Protein AF-A0A3D5LG61-F1 (afdb_monomer)

Solvent-accessible surface area (backbone atoms only — not comparable to full-atom values): 4889 Å² total; per-residue (Å²): 126,47,88,81,52,45,38,59,42,67,75,29,47,59,49,69,72,34,97,81,61,80,91,60,66,74,53,50,60,56,47,67,71,26,65,92,44,99,68,52,80,82,80,87,81,72,66,91,90,60,54,54,62,60,53,51,30,44,52,41,30,72,69,30,85,51,46,91,48,63,76,88,46,64,94,106

Nearest PDB structures (foldseek):
  8gfv-assembly1_A  TM=2.372E-01  e=5.634E+00  Homo sapiens

Structure (mmCIF, N/CA/C/O backbone):
data_AF-A0A3D5LG61-F1
#
_entry.id   AF-A0A3D5LG61-F1
#
loop_
_atom_site.group_PDB
_atom_site.id
_atom_site.type_symbol
_atom_site.label_atom_id
_atom_site.label_alt_id
_atom_site.label_comp_id
_atom_site.label_asym_id
_atom_site.label_entity_id
_atom_site.label_seq_id
_atom_site.pdbx_PDB_ins_code
_atom_site.Cartn_x
_atom_site.Cartn_y
_atom_site.Cartn_z
_atom_site.occupancy
_atom_site.B_iso_or_equiv
_atom_site.auth_seq_id
_atom_site.auth_comp_id
_atom_site.auth_asym_id
_atom_site.auth_atom_id
_atom_site.pdbx_PDB_model_num
ATOM 1 N N . MET A 1 1 ? -15.871 5.507 -16.984 1.00 45.28 1 MET A N 1
ATOM 2 C CA . MET A 1 1 ? -16.076 5.880 -15.564 1.00 45.28 1 MET A CA 1
ATOM 3 C C . MET A 1 1 ? -15.021 5.287 -14.609 1.00 45.28 1 MET A C 1
ATOM 5 O O . MET A 1 1 ? -14.902 5.801 -13.510 1.00 45.28 1 MET A O 1
ATOM 9 N N . GLY A 1 2 ? -14.217 4.281 -15.002 1.00 57.62 2 GLY A N 1
ATOM 10 C CA . GLY A 1 2 ? -13.229 3.612 -14.123 1.00 57.62 2 GLY A CA 1
ATOM 11 C C . GLY A 1 2 ? -11.870 4.307 -13.932 1.00 57.62 2 GLY A C 1
ATOM 12 O O . GLY A 1 2 ? -10.945 3.713 -13.402 1.00 57.62 2 GLY A O 1
ATOM 13 N N . ARG A 1 3 ? -11.712 5.564 -14.376 1.00 63.75 3 ARG A N 1
ATOM 14 C CA . ARG A 1 3 ? -10.424 6.283 -14.276 1.00 63.75 3 ARG A CA 1
ATOM 15 C C . ARG A 1 3 ? -10.100 6.744 -12.849 1.00 63.75 3 ARG A C 1
ATOM 17 O O . ARG A 1 3 ? -8.942 6.979 -12.538 1.00 63.75 3 ARG A O 1
ATOM 24 N N . PHE A 1 4 ? -11.127 6.913 -12.013 1.00 71.06 4 PHE A N 1
ATOM 25 C CA . PHE A 1 4 ? -10.997 7.423 -10.642 1.00 71.06 4 PHE A CA 1
ATOM 26 C C . PHE A 1 4 ? -11.558 6.469 -9.583 1.00 71.06 4 PHE A C 1
ATOM 28 O O . PHE A 1 4 ? -11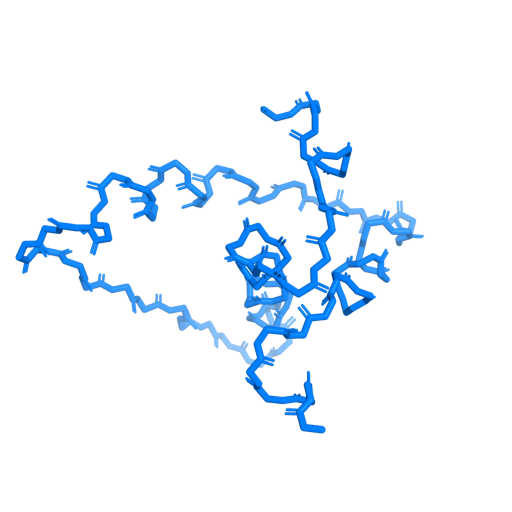.082 6.472 -8.454 1.00 71.06 4 PHE A O 1
ATOM 35 N N . LEU A 1 5 ? -12.561 5.660 -9.933 1.00 79.12 5 LEU A N 1
ATOM 36 C CA . LEU A 1 5 ? -13.177 4.678 -9.045 1.00 79.12 5 LEU A CA 1
ATOM 37 C C . LEU A 1 5 ? -12.887 3.278 -9.584 1.00 79.12 5 LEU A C 1
ATOM 39 O O . LEU A 1 5 ? -13.211 3.011 -10.740 1.00 79.12 5 LEU A O 1
ATOM 43 N N . ASN A 1 6 ? -12.327 2.410 -8.737 1.00 81.81 6 ASN A N 1
ATOM 44 C CA . ASN A 1 6 ? -11.915 1.044 -9.079 1.00 81.81 6 ASN A CA 1
ATOM 45 C C . ASN A 1 6 ? -11.030 0.965 -10.341 1.00 81.81 6 ASN A C 1
ATOM 47 O O . ASN A 1 6 ? -11.400 0.277 -11.292 1.00 81.81 6 ASN A O 1
ATOM 51 N N . PRO A 1 7 ? -9.897 1.688 -10.393 1.00 84.31 7 PRO A N 1
ATOM 52 C CA . PRO A 1 7 ? -8.943 1.514 -11.484 1.00 84.31 7 PRO A CA 1
ATOM 53 C C . PRO A 1 7 ? -8.302 0.117 -11.421 1.00 84.31 7 PRO A C 1
ATOM 55 O O . PRO A 1 7 ? -8.318 -0.537 -10.376 1.00 84.31 7 PRO A O 1
ATOM 58 N N . ASP A 1 8 ? -7.751 -0.338 -12.541 1.00 88.75 8 ASP A N 1
ATOM 59 C CA . ASP A 1 8 ? -6.975 -1.577 -12.595 1.00 88.75 8 ASP A CA 1
ATOM 60 C C . ASP A 1 8 ? -5.595 -1.435 -11.912 1.00 88.75 8 ASP A C 1
ATOM 62 O O . ASP A 1 8 ? -5.236 -0.372 -11.394 1.00 88.75 8 ASP A O 1
ATOM 66 N N . TYR A 1 9 ? -4.810 -2.518 -11.895 1.00 91.31 9 TYR A N 1
ATOM 67 C CA . TYR A 1 9 ? -3.478 -2.534 -11.285 1.00 91.31 9 TYR A CA 1
ATOM 68 C C . TYR A 1 9 ? -2.347 -2.054 -12.221 1.00 91.31 9 TYR A C 1
ATOM 70 O O . TYR A 1 9 ? -1.185 -2.082 -11.813 1.00 91.31 9 TYR A O 1
ATOM 78 N N . SER A 1 10 ? -2.636 -1.567 -13.438 1.00 90.94 10 SER A N 1
ATOM 79 C CA . SER A 1 10 ? -1.614 -1.226 -14.455 1.00 90.94 10 SER A CA 1
ATOM 80 C C . SER A 1 10 ? -0.585 -0.186 -13.978 1.00 90.94 10 SER A C 1
ATOM 82 O O . SER A 1 10 ? 0.606 -0.255 -14.299 1.00 90.94 10 SER A O 1
ATOM 84 N N . ALA A 1 11 ? -1.019 0.762 -13.141 1.00 89.81 11 ALA A N 1
ATOM 85 C CA . ALA A 1 11 ? -0.135 1.756 -12.532 1.00 89.81 11 ALA A CA 1
ATOM 86 C C . ALA A 1 11 ? 0.922 1.115 -11.612 1.00 89.81 11 ALA A C 1
ATOM 88 O O . ALA A 1 11 ? 2.068 1.565 -11.570 1.00 89.81 11 ALA A O 1
ATOM 89 N N . PHE A 1 12 ? 0.552 0.047 -10.903 1.00 93.62 12 PHE A N 1
ATOM 90 C CA . PHE A 1 12 ? 1.455 -0.698 -10.031 1.00 93.62 12 PHE A CA 1
ATOM 91 C C . PHE A 1 12 ? 2.281 -1.739 -10.796 1.00 93.62 12 PHE A C 1
ATOM 93 O O . PHE A 1 12 ? 3.453 -1.933 -10.480 1.00 93.62 12 PHE A O 1
ATOM 100 N N . GLU A 1 13 ? 1.724 -2.331 -11.854 1.00 93.25 13 GLU A N 1
ATOM 101 C CA . GLU A 1 13 ? 2.416 -3.277 -12.742 1.00 93.25 13 GLU A CA 1
ATOM 102 C C . GLU A 1 13 ? 3.731 -2.704 -13.288 1.00 93.25 13 GLU A C 1
ATOM 104 O O . GLU A 1 13 ? 4.758 -3.378 -13.311 1.00 93.25 13 GLU A O 1
ATOM 109 N N . THR A 1 14 ? 3.747 -1.415 -13.638 1.00 91.62 14 THR A N 1
ATOM 110 C CA . THR A 1 14 ? 4.973 -0.735 -14.094 1.00 91.62 14 THR A CA 1
ATOM 111 C C . THR A 1 14 ? 6.078 -0.751 -13.026 1.00 91.62 14 THR A C 1
ATOM 113 O O . THR A 1 14 ? 7.262 -0.861 -13.349 1.00 91.62 14 THR A O 1
ATOM 116 N N . ALA A 1 15 ? 5.711 -0.652 -11.743 1.00 92.31 15 ALA A N 1
ATOM 117 C CA . ALA A 1 15 ? 6.664 -0.728 -10.641 1.00 92.31 15 ALA A CA 1
ATOM 118 C C . ALA A 1 15 ? 7.175 -2.161 -10.423 1.00 92.31 15 ALA A C 1
ATOM 120 O O . ALA A 1 15 ? 8.368 -2.324 -10.181 1.00 92.31 15 ALA A O 1
ATOM 121 N N . LEU A 1 16 ? 6.309 -3.173 -10.545 1.00 91.88 16 LEU A N 1
ATOM 122 C CA . LEU A 1 16 ? 6.690 -4.590 -10.447 1.00 91.88 16 LEU A CA 1
ATOM 123 C C . LEU A 1 16 ? 7.637 -5.012 -11.578 1.00 91.88 16 LEU A C 1
ATOM 125 O O . LEU A 1 16 ? 8.598 -5.734 -11.342 1.00 91.88 16 LEU A O 1
ATOM 129 N N . ASN A 1 17 ? 7.411 -4.494 -12.785 1.00 92.69 17 ASN A N 1
ATOM 130 C CA . ASN A 1 17 ? 8.231 -4.773 -13.967 1.00 92.69 17 ASN A CA 1
ATOM 131 C C . ASN A 1 17 ? 9.552 -3.980 -14.010 1.00 92.69 17 ASN A C 1
ATOM 133 O O . ASN A 1 17 ? 10.308 -4.089 -14.976 1.00 92.69 17 ASN A O 1
ATOM 137 N N . SER A 1 18 ? 9.830 -3.137 -13.011 1.00 91.88 18 SER A N 1
ATOM 138 C CA . SER A 1 18 ? 11.079 -2.373 -12.945 1.00 91.88 18 SER A CA 1
ATOM 139 C C . SER A 1 18 ? 12.256 -3.275 -12.566 1.00 91.88 18 SER A C 1
ATOM 141 O O . SER A 1 18 ? 12.126 -4.120 -11.689 1.00 91.88 18 SER A O 1
ATOM 143 N N . GLU A 1 19 ? 13.433 -3.033 -13.157 1.00 95.69 19 GLU A N 1
ATOM 144 C CA . GLU A 1 19 ? 14.667 -3.791 -12.865 1.00 95.69 19 GLU A CA 1
ATOM 145 C C . GLU A 1 19 ? 14.976 -3.857 -11.361 1.00 95.69 19 GLU A C 1
ATOM 147 O O . GLU A 1 19 ? 15.413 -4.882 -10.844 1.00 95.69 19 GLU A O 1
ATOM 152 N N . ILE A 1 20 ? 14.716 -2.754 -10.654 1.00 90.75 20 ILE A N 1
ATOM 153 C CA . ILE A 1 20 ? 14.868 -2.660 -9.207 1.00 90.75 20 ILE A CA 1
ATOM 154 C C . ILE A 1 20 ? 13.499 -2.363 -8.600 1.00 90.75 20 ILE A C 1
ATOM 156 O O . ILE A 1 20 ? 13.035 -1.219 -8.603 1.00 90.75 20 ILE A O 1
ATOM 160 N N . TYR A 1 21 ? 12.885 -3.391 -8.022 1.00 90.38 21 TYR A N 1
ATOM 161 C CA . TYR A 1 21 ? 11.698 -3.276 -7.186 1.00 90.38 21 TYR A CA 1
ATOM 162 C C . TYR A 1 21 ? 12.042 -3.646 -5.740 1.00 90.38 21 TYR A C 1
ATOM 164 O O . TYR A 1 21 ? 12.695 -4.650 -5.471 1.00 90.38 21 TYR A O 1
ATOM 172 N N . ILE A 1 22 ? 11.606 -2.809 -4.798 1.00 88.81 22 ILE A N 1
ATOM 173 C CA . ILE A 1 22 ? 11.678 -3.112 -3.367 1.00 88.81 22 ILE A CA 1
ATOM 174 C C . ILE A 1 22 ? 10.254 -3.331 -2.899 1.00 88.81 22 ILE A C 1
ATOM 176 O O . ILE A 1 22 ? 9.444 -2.395 -2.951 1.00 88.81 22 ILE A O 1
ATOM 180 N N . ASP A 1 23 ? 9.994 -4.535 -2.406 1.00 89.62 23 ASP A N 1
ATOM 181 C CA . ASP A 1 23 ? 8.701 -4.896 -1.859 1.00 89.62 23 ASP A CA 1
ATOM 182 C C . ASP A 1 23 ? 8.331 -4.018 -0.650 1.00 89.62 23 ASP A C 1
ATOM 184 O O . ASP A 1 23 ? 9.136 -3.737 0.245 1.00 89.62 23 ASP A O 1
ATOM 188 N N . LYS A 1 24 ? 7.092 -3.525 -0.667 1.00 89.19 24 LYS A N 1
ATOM 189 C CA . LYS A 1 24 ? 6.490 -2.671 0.368 1.00 89.19 24 LYS A CA 1
ATOM 190 C C . LYS A 1 24 ? 5.147 -3.214 0.850 1.00 89.19 24 LYS A C 1
ATOM 192 O O . LYS A 1 24 ? 4.451 -2.500 1.580 1.00 89.19 24 LYS A O 1
ATOM 197 N N . THR A 1 25 ? 4.793 -4.446 0.492 1.00 91.06 25 THR A N 1
ATOM 198 C CA . THR A 1 25 ? 3.564 -5.129 0.926 1.00 91.06 25 THR A CA 1
ATOM 199 C C . THR A 1 25 ? 3.435 -5.201 2.450 1.00 91.06 25 THR A C 1
ATOM 201 O O . THR A 1 25 ? 2.324 -5.188 2.968 1.00 91.06 25 THR A O 1
ATOM 204 N N . GLY A 1 26 ? 4.532 -5.103 3.211 1.00 90.00 26 GLY A N 1
ATOM 205 C CA . GLY A 1 26 ? 4.490 -4.925 4.670 1.00 90.00 26 GLY A CA 1
ATOM 206 C C . GLY A 1 26 ? 3.627 -3.740 5.152 1.00 90.00 26 GLY A C 1
ATOM 207 O O . GLY A 1 26 ? 3.092 -3.777 6.261 1.00 90.00 26 GLY A O 1
ATOM 208 N N . LEU A 1 27 ? 3.413 -2.708 4.322 1.00 92.06 27 LEU A N 1
ATOM 209 C CA . LEU A 1 27 ? 2.463 -1.626 4.615 1.00 92.06 27 LEU A CA 1
ATOM 210 C C . LEU A 1 27 ? 1.006 -2.110 4.618 1.00 92.06 27 LEU A C 1
ATOM 212 O O . LEU A 1 27 ? 0.212 -1.605 5.410 1.00 92.06 27 LEU A O 1
ATOM 216 N N . LEU A 1 28 ? 0.663 -3.101 3.789 1.00 94.19 28 LEU A N 1
ATOM 217 C CA . LEU A 1 28 ? -0.676 -3.692 3.714 1.00 94.19 28 LEU A CA 1
ATOM 218 C C . LEU A 1 28 ? -1.064 -4.334 5.041 1.00 94.19 28 LEU A C 1
ATOM 220 O O . LEU A 1 28 ? -2.184 -4.139 5.500 1.00 94.19 28 LEU A O 1
ATOM 224 N N . ALA A 1 29 ? -0.130 -5.015 5.710 1.00 92.50 29 ALA A N 1
ATOM 225 C CA . ALA A 1 29 ? -0.382 -5.615 7.019 1.00 92.50 29 ALA A CA 1
ATOM 226 C C . ALA A 1 29 ? -0.821 -4.563 8.054 1.00 92.50 29 ALA A C 1
ATOM 228 O O . AL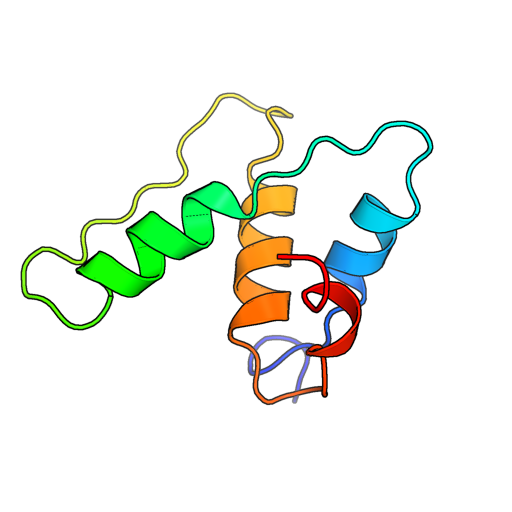A A 1 29 ? -1.806 -4.756 8.772 1.00 92.50 29 ALA A O 1
ATOM 229 N N . TYR A 1 30 ? -0.133 -3.415 8.102 1.00 93.06 30 TYR A N 1
ATOM 230 C CA . TYR A 1 30 ? -0.524 -2.310 8.979 1.00 93.06 30 TYR A CA 1
ATOM 231 C C . TYR A 1 30 ? -1.850 -1.678 8.544 1.00 93.06 30 TYR A C 1
ATOM 233 O O . TYR A 1 30 ? -2.727 -1.472 9.383 1.00 93.06 30 TYR A O 1
ATOM 241 N N . THR A 1 31 ? -2.025 -1.401 7.249 1.00 95.12 31 THR A N 1
ATOM 242 C CA . THR A 1 31 ? -3.257 -0.805 6.718 1.00 95.12 31 THR A CA 1
ATOM 243 C C . THR A 1 31 ? -4.470 -1.688 7.011 1.00 95.12 31 THR A C 1
ATOM 245 O O . THR A 1 31 ? -5.425 -1.203 7.612 1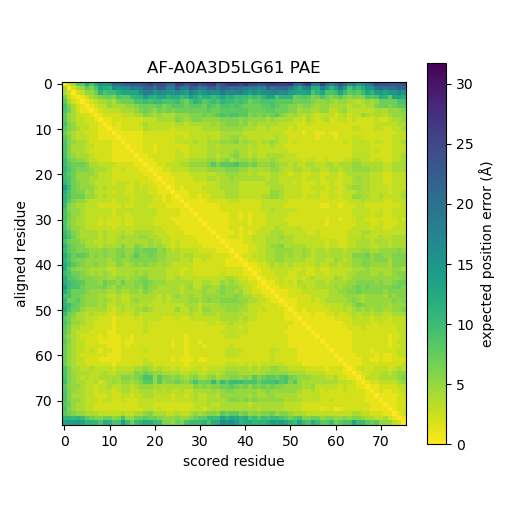.00 95.12 31 THR A O 1
ATOM 248 N N . ASN A 1 32 ? -4.406 -2.987 6.709 1.00 94.88 32 ASN A N 1
ATOM 249 C CA . ASN A 1 32 ? -5.456 -3.966 7.004 1.00 94.88 32 ASN A CA 1
ATOM 250 C C . ASN A 1 32 ? -5.802 -4.015 8.497 1.00 94.88 32 ASN A C 1
ATOM 252 O O . ASN A 1 32 ? -6.975 -4.101 8.858 1.00 94.88 32 ASN A O 1
ATOM 256 N N . LYS A 1 33 ? -4.796 -3.908 9.374 1.00 95.00 33 LYS A N 1
ATOM 257 C CA . LYS A 1 33 ? -5.002 -3.893 10.827 1.00 95.00 33 LYS A CA 1
ATOM 258 C C . LYS A 1 33 ? -5.826 -2.690 11.298 1.00 95.00 33 LYS A C 1
ATOM 260 O O . LYS A 1 33 ? -6.586 -2.829 12.255 1.00 95.00 33 LYS A O 1
ATOM 265 N N . VAL A 1 34 ? -5.665 -1.515 10.682 1.00 96.06 34 VAL A N 1
ATOM 266 C CA . VAL A 1 34 ? -6.265 -0.262 11.183 1.00 96.06 34 VAL A CA 1
ATOM 267 C C . VAL A 1 34 ? -7.468 0.234 10.378 1.00 96.06 34 VAL A C 1
ATOM 269 O O . VAL A 1 34 ? -8.254 1.005 10.924 1.00 96.06 34 VAL A O 1
ATOM 272 N N . ILE A 1 35 ? -7.653 -0.196 9.125 1.00 95.25 35 ILE A N 1
ATOM 273 C CA . ILE A 1 35 ? -8.614 0.402 8.175 1.00 95.25 35 ILE A CA 1
ATOM 274 C C . ILE A 1 35 ? -10.075 0.393 8.654 1.00 95.25 35 ILE A C 1
ATOM 276 O O . ILE A 1 35 ? -10.807 1.339 8.389 1.00 95.25 35 ILE A O 1
ATOM 280 N N . ASN A 1 36 ? -10.484 -0.621 9.422 1.00 95.19 36 ASN A N 1
ATOM 281 C CA . ASN A 1 36 ? -11.841 -0.750 9.975 1.00 95.19 36 ASN A CA 1
ATOM 282 C C . ASN A 1 36 ? -11.913 -0.387 11.469 1.00 95.19 36 ASN A C 1
ATOM 284 O O . ASN A 1 36 ? -12.733 -0.921 12.215 1.00 95.19 36 ASN A O 1
ATOM 288 N N . THR A 1 37 ? -11.030 0.499 11.931 1.00 97.25 37 THR A N 1
ATOM 289 C CA . THR A 1 37 ? -10.935 0.905 13.341 1.00 97.25 37 THR A CA 1
ATOM 290 C C . THR A 1 37 ? -11.084 2.418 13.492 1.00 97.25 37 THR A C 1
ATOM 292 O O . THR A 1 37 ? -10.932 3.175 12.535 1.00 97.25 37 THR A O 1
ATOM 295 N N . LYS A 1 38 ? -11.311 2.897 14.723 1.00 96.31 38 LYS A N 1
ATOM 296 C CA . LYS A 1 38 ? -11.284 4.343 15.023 1.00 96.31 38 LYS A CA 1
ATOM 297 C C . LYS A 1 38 ? -9.891 4.961 14.849 1.00 96.31 38 LYS A C 1
ATOM 299 O O . LYS A 1 38 ? -9.758 6.177 14.882 1.00 96.31 38 LYS A O 1
ATOM 304 N N . GLN A 1 39 ? -8.867 4.127 14.696 1.00 94.06 39 GLN A N 1
ATOM 305 C CA . GLN A 1 39 ? -7.467 4.495 14.554 1.00 94.06 39 GLN A CA 1
ATOM 306 C C . GLN A 1 39 ? -6.995 4.397 13.096 1.00 94.06 39 GLN A C 1
ATOM 308 O O . GLN A 1 39 ? -5.794 4.294 12.863 1.00 94.06 39 GLN A O 1
ATOM 313 N N . ALA A 1 40 ? -7.909 4.446 12.116 1.00 91.94 40 ALA A N 1
ATOM 314 C CA . ALA A 1 40 ? -7.620 4.465 10.676 1.00 91.94 40 ALA A CA 1
ATOM 315 C C . ALA A 1 40 ? -6.934 5.773 10.205 1.00 91.94 40 ALA A C 1
ATOM 317 O O . ALA A 1 40 ? -7.295 6.375 9.196 1.00 91.94 40 ALA A O 1
ATOM 318 N N . PHE A 1 41 ? -5.935 6.239 10.952 1.00 91.56 41 PHE A N 1
ATOM 319 C CA . PHE A 1 41 ? -5.142 7.422 10.663 1.00 91.56 41 PHE A CA 1
ATOM 320 C C . PHE A 1 41 ? -3.921 7.012 9.841 1.00 91.56 41 PHE A C 1
ATOM 322 O O . PHE A 1 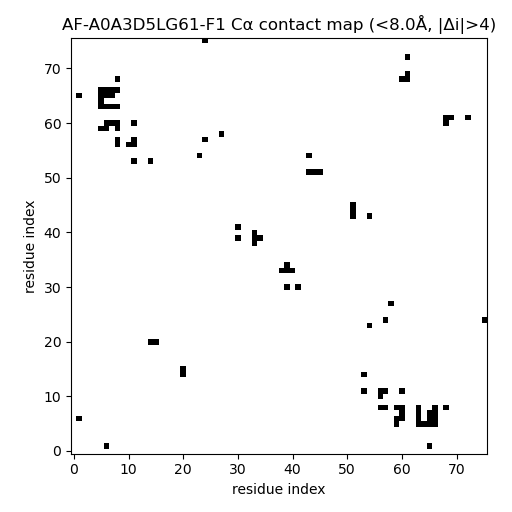41 ? -2.889 6.623 10.385 1.00 91.56 41 PHE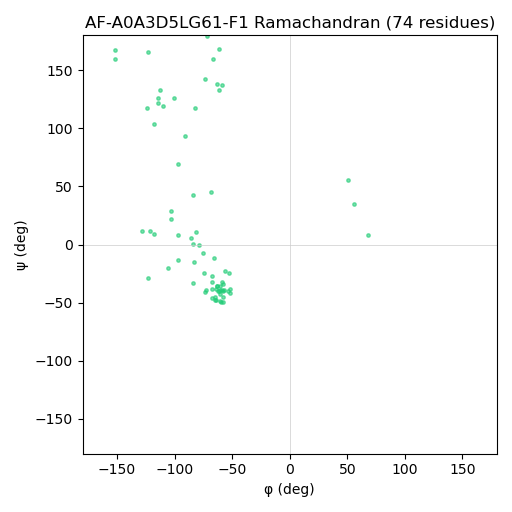 A O 1
ATOM 329 N N . ILE A 1 42 ? -4.040 7.080 8.515 1.00 91.00 42 ILE A N 1
ATOM 330 C CA . ILE A 1 42 ? -2.966 6.700 7.592 1.00 91.00 42 ILE A CA 1
ATOM 331 C C . ILE A 1 42 ? -2.489 7.942 6.843 1.00 91.00 42 ILE A C 1
ATOM 333 O O . ILE A 1 42 ? -3.260 8.591 6.140 1.00 91.00 42 ILE A O 1
ATOM 337 N N . CYS A 1 43 ? -1.199 8.256 6.968 1.00 91.00 43 CYS A N 1
ATOM 338 C CA . CYS A 1 43 ? -0.556 9.334 6.226 1.00 91.00 43 CYS A CA 1
ATOM 339 C C . CYS A 1 43 ? 0.645 8.794 5.445 1.00 91.00 43 CYS A C 1
ATOM 341 O O . CYS A 1 43 ? 1.623 8.328 6.026 1.00 91.00 43 CYS A O 1
ATOM 343 N N . ASN A 1 44 ? 0.593 8.890 4.116 1.00 88.38 44 ASN A N 1
ATOM 344 C CA . ASN A 1 44 ? 1.723 8.578 3.239 1.00 88.38 44 ASN A CA 1
ATOM 345 C C . ASN A 1 44 ? 2.472 9.869 2.856 1.00 88.38 44 ASN A C 1
ATOM 347 O O . ASN A 1 44 ? 2.417 10.340 1.716 1.00 88.38 44 ASN A O 1
ATOM 351 N N . SER A 1 45 ? 3.158 10.475 3.828 1.00 89.00 45 SER A N 1
ATOM 352 C CA . SER A 1 45 ? 3.952 11.697 3.638 1.00 89.00 45 SER A CA 1
ATOM 353 C C . SER A 1 45 ? 5.444 11.390 3.514 1.00 89.00 45 SER A C 1
ATOM 355 O O . SER A 1 45 ? 6.026 10.777 4.402 1.00 89.00 45 SER A O 1
ATOM 357 N N . ARG A 1 46 ? 6.084 11.865 2.438 1.00 89.50 46 ARG A N 1
ATOM 358 C CA . ARG A 1 46 ? 7.541 11.803 2.186 1.00 89.50 46 ARG A CA 1
ATOM 359 C C . ARG A 1 46 ? 7.979 12.977 1.292 1.00 89.50 46 ARG A C 1
ATOM 361 O O . ARG A 1 46 ? 7.103 13.589 0.675 1.00 89.50 46 ARG A O 1
ATOM 368 N N . PRO A 1 47 ? 9.280 13.286 1.125 1.00 94.62 47 PRO A N 1
ATOM 369 C CA . PRO A 1 47 ? 9.756 14.272 0.147 1.00 94.62 47 PRO A CA 1
ATOM 370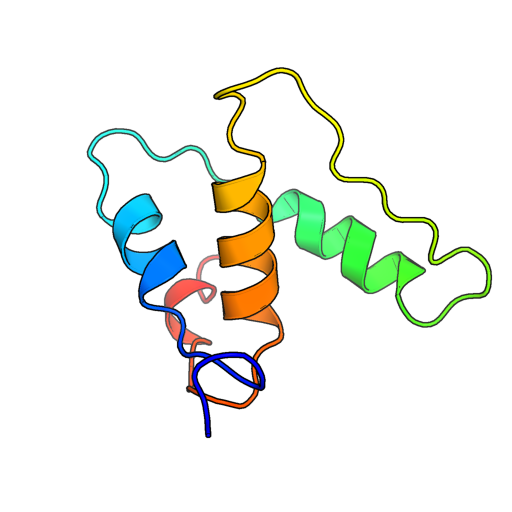 C C . PRO A 1 47 ? 9.419 13.917 -1.313 1.00 94.62 47 PRO A C 1
ATOM 372 O O . PRO A 1 47 ? 8.941 12.820 -1.640 1.00 94.62 47 PRO A O 1
ATOM 375 N N . ARG A 1 48 ? 9.604 14.867 -2.235 1.00 92.00 48 ARG A N 1
ATOM 376 C CA . ARG A 1 48 ? 9.370 14.649 -3.674 1.00 92.00 48 ARG A CA 1
ATOM 377 C C . ARG A 1 48 ? 10.253 13.500 -4.189 1.00 92.00 48 ARG A C 1
ATOM 379 O O . ARG A 1 48 ? 11.415 13.419 -3.834 1.00 92.00 48 ARG A O 1
ATOM 386 N N . ARG A 1 49 ? 9.678 12.621 -5.026 1.00 88.75 49 ARG A N 1
ATOM 387 C CA . ARG A 1 49 ? 10.313 11.415 -5.619 1.00 88.75 49 ARG A CA 1
ATOM 388 C C . ARG A 1 49 ? 10.654 10.274 -4.648 1.00 88.75 49 ARG A C 1
ATOM 390 O O . ARG A 1 49 ? 11.160 9.256 -5.085 1.00 88.75 49 ARG A O 1
ATOM 397 N N . PHE A 1 50 ? 10.231 10.343 -3.388 1.00 90.31 50 PHE A N 1
ATOM 398 C CA . PHE A 1 50 ? 10.356 9.223 -2.442 1.00 90.31 50 PHE A CA 1
ATOM 399 C C . PHE A 1 50 ? 9.206 8.204 -2.562 1.00 90.31 50 PHE A C 1
ATOM 401 O O . PHE A 1 50 ? 8.629 7.787 -1.566 1.00 90.31 50 PHE A O 1
ATOM 408 N N . GLY A 1 51 ? 8.793 7.841 -3.779 1.00 88.88 51 GLY A N 1
ATOM 409 C CA . GLY A 1 51 ? 7.851 6.732 -4.004 1.00 88.88 51 GLY A CA 1
ATOM 410 C C . GLY A 1 51 ? 6.507 6.824 -3.265 1.00 88.88 51 GLY A C 1
ATOM 411 O O . GLY A 1 51 ? 6.009 5.804 -2.803 1.00 88.88 51 GLY A O 1
ATOM 412 N N . LYS A 1 52 ? 5.941 8.028 -3.084 1.00 92.19 52 LYS A N 1
ATOM 413 C CA . LYS A 1 52 ? 4.580 8.182 -2.532 1.00 92.19 52 LYS A CA 1
ATOM 414 C C . LYS A 1 52 ? 3.533 7.582 -3.472 1.00 92.19 52 LYS A C 1
ATOM 416 O O . LYS A 1 52 ? 2.707 6.808 -3.010 1.00 92.19 52 LYS A O 1
ATOM 421 N N . SER A 1 53 ? 3.629 7.909 -4.768 1.00 91.50 53 SER A N 1
ATOM 422 C CA . SER A 1 53 ? 2.745 7.392 -5.820 1.00 91.50 53 SER A CA 1
ATOM 423 C C . SER A 1 53 ? 2.789 5.871 -5.879 1.00 91.50 53 SER A C 1
ATOM 425 O O . SER A 1 53 ? 1.756 5.266 -5.690 1.00 91.50 53 SER A O 1
ATOM 427 N N . VAL A 1 54 ? 3.984 5.269 -5.911 1.00 92.75 54 VAL A N 1
ATOM 428 C CA . VAL A 1 54 ? 4.150 3.802 -5.900 1.00 92.75 54 VAL A CA 1
ATOM 429 C C . VAL A 1 54 ? 3.395 3.129 -4.748 1.00 92.75 54 VAL A C 1
ATOM 431 O O . VAL A 1 54 ? 2.767 2.097 -4.935 1.00 92.75 54 VAL A O 1
ATOM 434 N N . THR A 1 55 ? 3.429 3.710 -3.543 1.00 93.94 55 THR A N 1
ATOM 435 C CA . THR A 1 55 ? 2.661 3.180 -2.407 1.00 93.94 55 THR A CA 1
ATOM 436 C C . THR A 1 55 ? 1.151 3.337 -2.611 1.00 93.94 55 THR A C 1
ATOM 438 O O . THR A 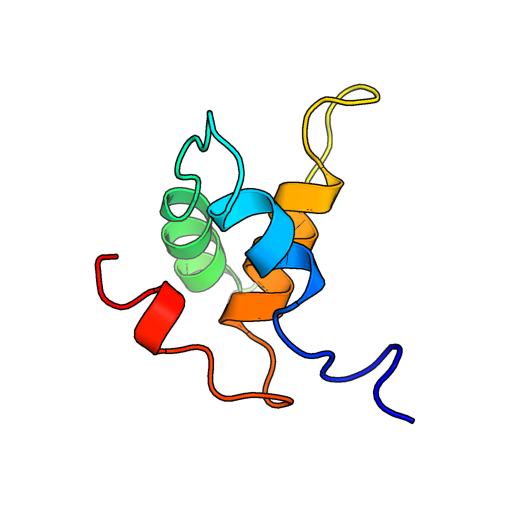1 55 ? 0.409 2.437 -2.242 1.00 93.94 55 THR A O 1
ATOM 441 N N . ALA A 1 56 ? 0.687 4.449 -3.188 1.00 92.31 56 ALA A N 1
ATOM 442 C CA . ALA A 1 56 ? -0.725 4.616 -3.525 1.00 92.31 56 ALA A CA 1
ATOM 443 C C . ALA A 1 56 ? -1.162 3.618 -4.609 1.00 92.31 56 ALA A C 1
ATOM 445 O O . ALA A 1 56 ? -2.172 2.955 -4.418 1.00 92.31 56 ALA A O 1
ATOM 446 N N . ASP A 1 57 ? -0.365 3.445 -5.665 1.00 93.31 57 ASP A N 1
ATOM 447 C CA . ASP A 1 57 ? -0.627 2.508 -6.761 1.00 93.31 57 ASP A CA 1
ATOM 448 C C . ASP A 1 57 ? -0.712 1.065 -6.237 1.00 93.31 57 ASP A C 1
ATOM 450 O O . ASP A 1 57 ? -1.645 0.345 -6.577 1.00 93.31 57 ASP A O 1
ATOM 454 N N . MET A 1 58 ? 0.187 0.670 -5.325 1.00 94.69 58 MET A N 1
ATOM 455 C CA . MET A 1 58 ? 0.143 -0.629 -4.638 1.00 94.69 58 MET A CA 1
ATOM 456 C C . MET A 1 58 ? -1.140 -0.816 -3.816 1.00 94.69 58 MET A C 1
ATOM 458 O O . MET A 1 58 ? -1.799 -1.846 -3.924 1.00 94.69 58 MET A O 1
ATOM 462 N N . LEU A 1 59 ? -1.511 0.172 -2.989 1.00 93.62 59 LEU A N 1
ATOM 463 C CA . LEU A 1 59 ? -2.739 0.111 -2.186 1.00 93.62 59 LEU A CA 1
ATOM 464 C C . LEU A 1 59 ? -3.979 0.037 -3.082 1.00 93.62 59 LEU A C 1
ATOM 466 O O . LEU A 1 59 ? -4.921 -0.692 -2.786 1.00 93.62 59 LEU A O 1
ATOM 470 N N . THR A 1 60 ? -3.978 0.785 -4.182 1.00 92.69 60 THR A N 1
ATOM 471 C CA . THR A 1 60 ? -5.043 0.746 -5.177 1.00 92.69 60 THR A CA 1
ATOM 472 C C . THR A 1 60 ? -5.124 -0.623 -5.839 1.00 92.69 60 THR A C 1
ATOM 474 O O . THR A 1 60 ? -6.210 -1.187 -5.868 1.00 92.69 60 THR A O 1
ATOM 477 N N . ALA A 1 61 ? -4.006 -1.193 -6.289 1.00 94.19 61 ALA A N 1
ATOM 478 C CA . ALA A 1 61 ? -3.971 -2.530 -6.874 1.00 94.19 61 ALA A CA 1
ATOM 479 C C . ALA A 1 61 ? -4.487 -3.606 -5.905 1.00 94.19 61 ALA A C 1
ATOM 481 O O . ALA A 1 61 ? -5.214 -4.496 -6.330 1.00 94.19 61 ALA A O 1
ATOM 482 N N . TYR A 1 62 ? -4.165 -3.500 -4.613 1.00 94.44 62 TYR A N 1
ATOM 483 C CA . TYR A 1 62 ? -4.588 -4.465 -3.594 1.00 94.44 62 TYR A CA 1
ATOM 484 C C . TYR A 1 62 ? -6.076 -4.360 -3.213 1.00 94.44 62 TYR A C 1
ATOM 486 O O . TYR A 1 62 ? -6.738 -5.374 -3.016 1.00 94.44 62 TYR A O 1
ATOM 494 N N . TYR A 1 63 ? -6.622 -3.1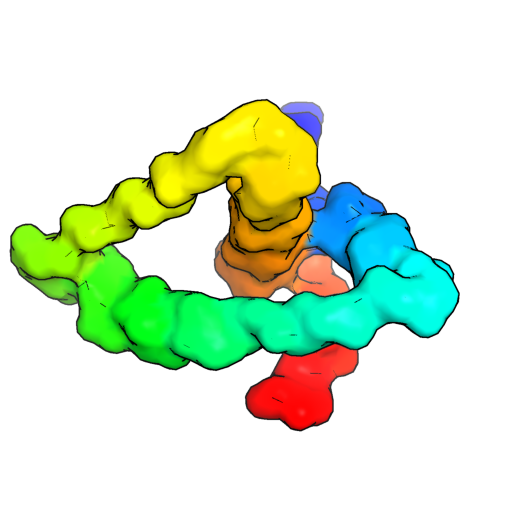44 -3.084 1.00 92.31 63 TYR A N 1
ATOM 495 C CA . TYR A 1 63 ? -8.010 -2.940 -2.631 1.00 92.31 63 TYR A CA 1
ATOM 496 C C . TYR A 1 63 ? -9.028 -2.738 -3.758 1.00 92.31 63 TYR A C 1
ATOM 498 O O . TYR A 1 63 ? -10.236 -2.742 -3.493 1.00 92.31 63 TYR A O 1
ATOM 506 N N . SER A 1 64 ? -8.582 -2.493 -4.992 1.00 91.12 64 SER A N 1
ATOM 507 C CA . SER A 1 64 ? -9.488 -2.251 -6.112 1.00 91.12 64 SER A CA 1
ATOM 508 C C . SER A 1 64 ? -10.354 -3.476 -6.384 1.00 91.12 64 SER A C 1
ATOM 510 O O . SER A 1 64 ? -9.887 -4.606 -6.399 1.00 91.12 64 SER A O 1
ATOM 512 N N . LYS A 1 65 ? -11.638 -3.231 -6.654 1.00 88.00 65 LYS A N 1
ATOM 513 C CA . LYS A 1 65 ? -12.570 -4.240 -7.182 1.00 88.00 65 LYS A CA 1
ATOM 514 C C . LYS A 1 65 ? -12.717 -4.158 -8.705 1.00 88.00 65 LYS A C 1
ATOM 516 O O . LYS A 1 65 ? -13.635 -4.751 -9.263 1.00 88.00 65 LYS A O 1
ATOM 521 N N . GLY A 1 66 ? -11.894 -3.339 -9.362 1.00 87.38 66 GLY A N 1
ATOM 522 C CA . GLY A 1 66 ? -11.959 -3.079 -10.803 1.00 87.38 66 GLY A CA 1
ATOM 523 C C . GLY A 1 66 ? -11.246 -4.120 -11.660 1.00 87.38 66 GLY A C 1
ATOM 524 O O . GLY A 1 66 ? -11.473 -4.165 -12.865 1.00 87.38 66 GLY A O 1
ATOM 525 N N . CYS A 1 67 ? -10.407 -4.950 -11.047 1.00 88.06 67 CYS A N 1
ATOM 526 C CA . CYS A 1 67 ? -9.639 -6.009 -11.688 1.00 88.06 67 CYS A CA 1
ATOM 527 C C . CYS A 1 67 ? -9.380 -7.138 -10.686 1.00 88.06 67 CYS A C 1
ATOM 529 O O . CYS A 1 67 ? -9.417 -6.903 -9.478 1.00 88.06 67 CYS A O 1
ATOM 531 N N . ASP A 1 68 ? -9.076 -8.331 -11.191 1.00 90.62 68 ASP A N 1
ATOM 532 C CA . ASP A 1 68 ? -8.464 -9.377 -10.377 1.00 90.62 68 ASP A CA 1
ATOM 533 C C . ASP A 1 68 ? -6.955 -9.125 -10.316 1.00 90.62 68 ASP A C 1
ATOM 535 O O . ASP A 1 68 ? -6.286 -9.070 -11.347 1.00 90.62 68 ASP A O 1
ATOM 539 N N . SER A 1 69 ? -6.447 -8.877 -9.115 1.00 92.88 69 SER A N 1
ATOM 540 C CA . SER A 1 69 ? -5.035 -8.610 -8.836 1.00 92.88 69 SER A CA 1
ATOM 541 C C . SER A 1 69 ? -4.449 -9.620 -7.850 1.00 92.88 69 SER A C 1
ATOM 543 O O . SER A 1 69 ? -3.348 -9.404 -7.353 1.00 92.88 69 SER A O 1
ATOM 545 N N . ALA A 1 70 ? -5.149 -10.719 -7.549 1.00 92.19 70 ALA A N 1
ATOM 546 C CA . ALA A 1 70 ? -4.687 -11.692 -6.560 1.00 92.19 70 ALA A CA 1
ATOM 547 C C . ALA A 1 70 ? -3.307 -12.272 -6.915 1.00 92.19 70 ALA A C 1
ATOM 549 O O . ALA A 1 70 ? -2.447 -12.379 -6.043 1.00 92.19 70 ALA A O 1
ATOM 550 N N . ASP A 1 71 ? -3.070 -12.555 -8.198 1.00 92.75 71 ASP A N 1
ATOM 551 C CA . ASP A 1 71 ? -1.831 -13.174 -8.682 1.00 92.75 71 ASP A CA 1
ATOM 552 C C . ASP A 1 71 ? -0.585 -12.331 -8.381 1.00 92.75 71 ASP A C 1
ATOM 554 O O . ASP A 1 71 ? 0.446 -12.864 -7.980 1.00 92.75 71 ASP A O 1
ATOM 558 N N . ILE A 1 72 ? -0.677 -11.001 -8.502 1.00 91.94 72 ILE A N 1
ATOM 559 C CA . ILE A 1 72 ? 0.467 -10.105 -8.252 1.00 91.94 72 ILE A CA 1
ATOM 560 C C . ILE A 1 72 ? 0.786 -9.929 -6.758 1.00 91.94 72 ILE A C 1
ATOM 562 O O . ILE A 1 72 ? 1.791 -9.310 -6.415 1.00 91.94 72 ILE A O 1
ATOM 566 N N . PHE A 1 73 ? -0.062 -10.460 -5.874 1.00 92.94 73 PHE A N 1
ATOM 567 C CA . PHE A 1 73 ? 0.145 -10.502 -4.426 1.00 92.94 73 PHE A CA 1
ATOM 568 C C . PHE A 1 73 ? 0.215 -11.942 -3.890 1.00 92.94 73 PHE A C 1
ATOM 570 O O . PHE A 1 73 ? 0.203 -12.121 -2.679 1.00 92.94 73 PHE A O 1
ATOM 577 N N . ALA A 1 74 ? 0.280 -12.966 -4.750 1.00 89.81 74 ALA A N 1
ATOM 578 C CA . ALA A 1 74 ? 0.231 -14.369 -4.327 1.00 89.81 74 ALA A CA 1
ATOM 579 C C . ALA A 1 74 ? 1.463 -14.813 -3.517 1.00 89.81 74 ALA A C 1
ATOM 581 O O . ALA A 1 74 ? 1.362 -15.709 -2.681 1.00 89.81 74 ALA A O 1
ATOM 582 N N . ASP A 1 75 ? 2.607 -14.166 -3.750 1.00 80.75 75 ASP A N 1
ATOM 583 C CA . ASP A 1 75 ? 3.864 -14.422 -3.037 1.00 80.75 75 ASP A CA 1
ATOM 584 C C . ASP A 1 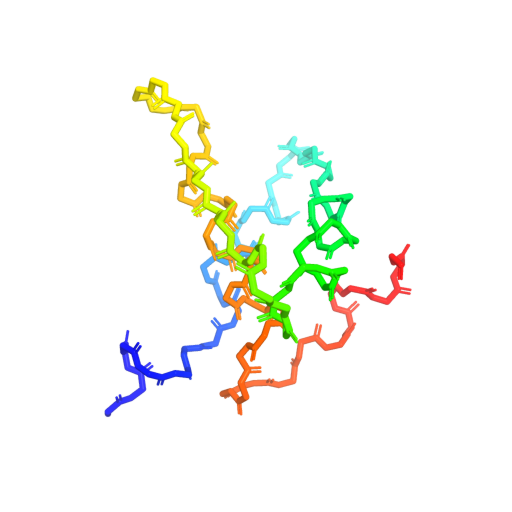75 ? 3.968 -13.662 -1.694 1.00 80.75 75 ASP A C 1
ATOM 586 O O . ASP A 1 75 ? 4.985 -13.773 -1.003 1.00 80.75 75 ASP A O 1
ATOM 590 N N . TYR A 1 76 ? 2.937 -12.880 -1.336 1.00 70.75 76 TYR A N 1
ATOM 591 C CA . TYR A 1 76 ? 2.837 -12.077 -0.110 1.00 70.75 76 TYR A CA 1
ATOM 592 C C . TYR A 1 76 ? 1.904 -12.704 0.939 1.00 70.75 76 TYR A C 1
ATOM 594 O O . TYR A 1 76 ? 0.767 -13.098 0.594 1.00 70.75 76 TYR A O 1
#

Sequence (76 aa):
MGRFLNPDYSAFETALNSEIYIDKTGLLAYTNKVINTKQAFICNSRPRRFGKSVTADMLTAYYSKGCDSADIFADY

Foldseek 3Di:
DQPPAQHALVQLVVLVPDPDHDDPCVVVVVCVVPVPHPNNDDDLDDDPPPCSVNVVSVVSNVPGPNDDNCVVVVVD

Mean predicted aligned error: 4.08 Å

pLDDT: mean 89.49, std 8.41, range [45.28, 97.25]

Secondary structure (DSSP, 8-state):
-TTTSS--SHHHHHHHTSSS----THHHHHHHHHTTSTT-------STTSSHHHHHHHHHHHH-SSS--SGGGTT-

Radius of gyration: 12.88 Å; Cα contacts (8 Å, |Δi|>4): 49; chains: 1; bounding box: 31×29×31 Å